Protein AF-A0A9E6VNV6-F1 (afdb_monomer_lite)

Foldseek 3Di:
DDLVVLLVLLVVLLVQLVVLVVVLVVLVVVPPDPPLVNLVSSLVSLVSSLVSLVSSLVSVCVSPVDDDVVNVVSVVSNVVSVVVNVVSVVVSVVVVVVVVVVD

Radius of gyration: 16.61 Å; chains: 1; bounding box: 41×23×49 Å

Sequence (103 aa):
MGKGQLRQYSILFLVLSACLQVFNRLLLSLHLFGTGQRAWLALLLVLASLVMGWLALQTYRKASPTGSNLGCIYLAVLVLNIVAGVIFLFVTLAYFFNYITSS

Secondary structure (DSSP, 8-state):
--HHHHHHHHHHHHHHHHHHHHHHHHHHHT--S-HHHHHHHHHHHHHHHHHHHHHHHHHHHHH--S--HHHHHHHHHHHHHHHHHHHHHHHHHHHHHHHHHH-

pLDDT: mean 77.99, std 8.11, range [50.91, 88.44]

Structure (mmCIF, N/CA/C/O backbone):
data_AF-A0A9E6VNV6-F1
#
_entry.id   AF-A0A9E6VNV6-F1
#
loop_
_atom_site.group_PDB
_atom_site.id
_atom_site.type_symbol
_atom_site.label_atom_id
_atom_site.label_alt_id
_atom_site.label_comp_id
_atom_site.label_asym_id
_atom_site.label_entity_id
_atom_site.label_seq_id
_atom_s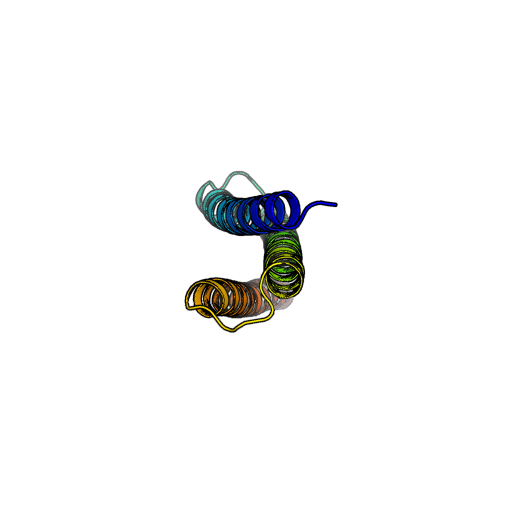ite.pdbx_PDB_ins_code
_atom_site.Cartn_x
_atom_site.Cartn_y
_atom_site.Cartn_z
_atom_site.occupancy
_atom_site.B_iso_or_equiv
_atom_site.auth_seq_id
_atom_site.auth_comp_id
_atom_site.auth_asym_id
_atom_site.auth_atom_id
_atom_site.pdbx_PDB_model_num
ATOM 1 N N . MET A 1 1 ? -5.400 3.985 26.454 1.00 54.66 1 MET A N 1
ATOM 2 C CA . MET A 1 1 ? -5.963 4.276 25.113 1.00 54.66 1 MET A CA 1
ATOM 3 C C . MET A 1 1 ? -7.417 3.836 25.088 1.00 54.66 1 MET A C 1
ATOM 5 O O . MET A 1 1 ? -7.686 2.670 25.352 1.00 54.66 1 MET A O 1
ATOM 9 N N . GLY A 1 2 ? -8.356 4.753 24.844 1.00 70.75 2 GLY A N 1
ATOM 10 C CA . GLY A 1 2 ? -9.783 4.412 24.792 1.00 70.75 2 GLY A CA 1
ATOM 11 C C . GLY A 1 2 ? -10.135 3.621 23.526 1.00 70.75 2 GLY A C 1
ATOM 12 O O . GLY A 1 2 ? -9.568 3.877 22.464 1.00 70.75 2 GLY A O 1
ATOM 13 N N . LYS A 1 3 ? -11.095 2.686 23.602 1.00 65.69 3 LYS A N 1
ATOM 14 C CA . LYS A 1 3 ? -11.554 1.876 22.448 1.00 65.69 3 LYS A CA 1
ATOM 15 C C . LYS A 1 3 ? -11.987 2.735 21.243 1.00 65.69 3 LYS A C 1
ATOM 17 O O . LYS A 1 3 ? -11.769 2.342 20.102 1.00 65.69 3 LYS A O 1
ATOM 22 N N . GLY A 1 4 ? -12.533 3.931 21.492 1.00 69.75 4 GLY A N 1
ATOM 23 C CA . GLY A 1 4 ? -12.886 4.902 20.447 1.00 69.75 4 GLY A CA 1
ATOM 24 C C . GLY A 1 4 ? -11.679 5.483 19.696 1.00 69.75 4 GLY A C 1
ATOM 25 O O . GLY A 1 4 ? -11.726 5.603 18.476 1.00 69.75 4 GLY A O 1
ATOM 26 N N . GLN A 1 5 ? -10.570 5.752 20.394 1.00 75.94 5 GLN A N 1
ATOM 27 C CA . GLN A 1 5 ? -9.340 6.278 19.785 1.00 75.94 5 GLN A CA 1
ATOM 28 C C . GLN A 1 5 ? -8.692 5.239 18.863 1.00 75.94 5 GLN A C 1
ATOM 30 O O . GLN A 1 5 ? -8.319 5.554 17.739 1.00 75.94 5 GLN A O 1
ATOM 35 N N . LEU A 1 6 ? -8.624 3.974 19.296 1.00 76.25 6 LEU A N 1
ATOM 36 C CA . LEU A 1 6 ? -8.100 2.869 18.477 1.00 76.25 6 LEU A CA 1
ATOM 37 C C . LEU A 1 6 ? -8.859 2.712 17.151 1.00 76.25 6 LEU A C 1
ATOM 39 O O . LEU A 1 6 ? -8.250 2.438 16.119 1.00 76.25 6 LEU A O 1
ATOM 43 N N . ARG A 1 7 ? -10.177 2.936 17.172 1.00 74.00 7 ARG A N 1
ATOM 44 C CA . ARG A 1 7 ? -11.030 2.878 15.981 1.00 74.00 7 ARG A CA 1
ATOM 45 C C . ARG A 1 7 ? -10.795 4.059 15.030 1.00 74.00 7 ARG A C 1
ATOM 47 O O . ARG A 1 7 ? -10.861 3.880 13.820 1.00 74.00 7 ARG A O 1
ATOM 54 N N . GLN A 1 8 ? -10.484 5.248 15.546 1.00 80.31 8 GLN A N 1
ATOM 55 C CA . GLN A 1 8 ? -10.080 6.385 14.707 1.00 80.31 8 GLN A CA 1
ATOM 56 C C . GLN A 1 8 ? -8.710 6.150 14.063 1.00 80.31 8 GLN A C 1
ATOM 58 O O . GLN A 1 8 ? -8.556 6.397 12.869 1.00 80.31 8 GLN A O 1
ATOM 63 N N . TYR A 1 9 ? -7.743 5.605 14.809 1.00 81.88 9 TYR A N 1
ATOM 64 C CA . TYR A 1 9 ? -6.437 5.247 14.250 1.00 81.88 9 TYR A CA 1
ATOM 65 C C . TYR A 1 9 ? -6.549 4.194 13.145 1.00 81.88 9 TYR A C 1
ATOM 67 O O . TYR A 1 9 ? -5.903 4.347 12.112 1.00 81.88 9 TYR A O 1
ATOM 75 N N . SER A 1 10 ? -7.401 3.172 13.298 1.00 80.56 10 SER A N 1
ATOM 76 C CA . SER A 1 10 ? -7.576 2.173 12.235 1.00 80.56 10 SER A CA 1
ATOM 77 C C . SER A 1 10 ? -8.118 2.791 10.944 1.00 80.56 10 SER A C 1
ATOM 79 O O . SER A 1 10 ? -7.647 2.456 9.860 1.00 80.56 10 SER A O 1
ATOM 81 N N . ILE A 1 11 ? -9.070 3.726 11.052 1.00 84.25 11 ILE A N 1
ATOM 82 C CA . ILE A 1 11 ? -9.617 4.450 9.896 1.00 84.25 11 ILE A CA 1
ATOM 83 C C . ILE A 1 11 ? -8.539 5.335 9.261 1.00 84.25 11 ILE A C 1
ATOM 85 O O . ILE A 1 11 ? -8.376 5.307 8.044 1.00 84.25 11 ILE A O 1
ATOM 89 N N . LEU A 1 12 ? -7.768 6.074 10.064 1.00 86.88 12 LEU A N 1
ATOM 90 C CA . LEU A 1 12 ? -6.673 6.911 9.566 1.00 86.88 12 LEU A CA 1
ATOM 91 C C . LEU A 1 12 ? -5.637 6.090 8.792 1.00 86.88 12 LEU A C 1
ATOM 93 O O . LEU A 1 12 ? -5.255 6.479 7.692 1.00 86.88 12 LEU A O 1
ATOM 97 N N . PHE A 1 13 ? -5.221 4.937 9.321 1.00 85.56 13 PHE A N 1
ATOM 98 C CA . PHE A 1 13 ? -4.273 4.057 8.636 1.00 85.56 13 PHE A CA 1
ATOM 99 C C . PHE A 1 13 ? -4.835 3.485 7.328 1.00 85.56 13 PHE A C 1
ATOM 101 O O . PHE A 1 13 ? -4.103 3.384 6.344 1.00 85.56 13 PHE A O 1
ATOM 108 N N . LEU A 1 14 ? -6.133 3.164 7.284 1.00 83.75 14 LEU A N 1
ATOM 109 C CA . LEU A 1 14 ? -6.797 2.711 6.060 1.00 83.75 14 LEU A CA 1
ATOM 110 C C . LEU A 1 14 ? -6.828 3.813 4.993 1.00 83.75 14 LEU A C 1
ATOM 112 O O . LEU A 1 14 ? -6.475 3.566 3.841 1.00 83.75 14 LEU A O 1
ATOM 116 N N . VAL A 1 15 ? -7.211 5.033 5.380 1.00 86.81 15 VAL A N 1
ATOM 117 C CA . VAL A 1 15 ? -7.225 6.193 4.479 1.00 86.81 15 VAL A CA 1
ATOM 118 C C . VAL A 1 15 ? -5.816 6.489 3.975 1.00 86.81 15 VAL A C 1
ATOM 120 O O . VAL A 1 15 ? -5.631 6.703 2.781 1.00 86.81 15 VAL A O 1
ATOM 123 N N . LEU A 1 16 ? -4.803 6.428 4.845 1.00 88.00 16 LEU A N 1
ATOM 124 C CA . LEU A 1 16 ? -3.423 6.665 4.433 1.00 88.00 16 LEU A CA 1
ATOM 125 C C . LEU A 1 16 ? -2.917 5.590 3.462 1.00 88.00 16 LEU A C 1
ATOM 127 O O . LEU A 1 16 ? -2.266 5.922 2.474 1.00 88.00 16 LEU A O 1
ATOM 131 N N . SER A 1 17 ? -3.257 4.318 3.694 1.00 86.12 17 SER A N 1
ATOM 132 C CA . SER A 1 17 ? -2.963 3.218 2.766 1.00 86.12 17 SER A CA 1
ATOM 133 C C . SER A 1 17 ? -3.569 3.476 1.378 1.00 86.12 17 SER A C 1
ATOM 135 O O . SER A 1 17 ? -2.869 3.353 0.367 1.00 86.12 17 SER A O 1
ATOM 137 N N . ALA A 1 18 ? -4.831 3.916 1.321 1.00 83.50 18 ALA A N 1
ATOM 138 C CA . ALA A 1 18 ? -5.504 4.262 0.070 1.00 83.50 18 ALA A CA 1
ATOM 139 C C . ALA A 1 18 ? -4.864 5.479 -0.624 1.00 83.50 18 ALA A C 1
ATOM 141 O O . ALA A 1 18 ? -4.584 5.422 -1.821 1.00 83.50 18 ALA A O 1
ATOM 142 N N . CYS A 1 19 ? -4.558 6.548 0.119 1.00 88.44 19 CYS A N 1
ATOM 143 C CA . CYS A 1 19 ? -3.870 7.725 -0.417 1.00 88.44 19 CYS A CA 1
ATOM 144 C C . CYS A 1 19 ? -2.500 7.372 -1.006 1.00 88.44 19 CYS A C 1
ATOM 146 O O . CYS A 1 19 ? -2.173 7.836 -2.095 1.00 88.44 19 CYS A O 1
ATOM 148 N N . LEU A 1 20 ? -1.722 6.513 -0.338 1.00 86.62 20 LEU A N 1
ATOM 149 C CA . LEU A 1 20 ? -0.429 6.045 -0.847 1.00 86.62 20 LEU A CA 1
ATOM 150 C C . LEU A 1 20 ? -0.577 5.266 -2.158 1.00 86.62 20 LEU A C 1
ATOM 152 O O . LEU A 1 20 ? 0.224 5.459 -3.070 1.00 86.62 20 LEU A O 1
ATOM 156 N N . GLN A 1 21 ? -1.615 4.436 -2.297 1.00 83.00 21 GLN A N 1
ATOM 157 C CA . GLN A 1 21 ? -1.897 3.748 -3.560 1.00 83.00 21 GLN A CA 1
ATOM 158 C C . GLN A 1 21 ? -2.269 4.716 -4.689 1.00 83.00 21 GLN A C 1
ATOM 160 O O . GLN A 1 21 ? -1.783 4.565 -5.811 1.00 83.00 21 GLN A O 1
ATOM 165 N N . VAL A 1 22 ? -3.125 5.703 -4.410 1.00 84.44 22 VAL A N 1
ATOM 166 C CA . VAL A 1 22 ? -3.518 6.718 -5.399 1.00 84.44 22 VAL A CA 1
ATOM 167 C C . VAL A 1 22 ? -2.304 7.536 -5.822 1.00 84.44 22 VAL A C 1
ATOM 169 O O . VAL A 1 22 ? -2.069 7.710 -7.016 1.00 84.44 22 VAL A O 1
ATOM 172 N N . PHE A 1 23 ? -1.489 7.966 -4.858 1.00 85.38 23 PHE A N 1
ATOM 173 C CA . PHE A 1 23 ? -0.252 8.688 -5.124 1.00 85.38 23 PHE A CA 1
ATOM 174 C C . PHE A 1 23 ? 0.726 7.852 -5.953 1.00 85.38 23 PHE A C 1
ATOM 176 O O . PHE A 1 23 ? 1.306 8.362 -6.906 1.00 85.38 23 PHE A O 1
ATOM 183 N N . ASN A 1 24 ? 0.852 6.555 -5.663 1.00 83.31 24 ASN A N 1
ATOM 184 C CA . ASN A 1 24 ? 1.697 5.656 -6.441 1.00 83.31 24 ASN A CA 1
ATOM 185 C C . ASN A 1 24 ? 1.254 5.575 -7.914 1.00 83.31 24 ASN A C 1
ATOM 187 O O . ASN A 1 24 ? 2.065 5.754 -8.822 1.00 83.31 24 ASN A O 1
ATOM 191 N N . ARG A 1 25 ? -0.052 5.405 -8.169 1.00 80.94 25 ARG A N 1
ATOM 192 C CA . ARG A 1 25 ? -0.610 5.435 -9.536 1.00 80.94 25 ARG A CA 1
ATOM 193 C C . ARG A 1 25 ? -0.347 6.771 -10.230 1.00 80.94 25 ARG A C 1
ATOM 195 O O . ARG A 1 25 ? 0.009 6.789 -11.406 1.00 80.94 25 ARG A O 1
ATOM 202 N N . LEU A 1 26 ? -0.486 7.874 -9.496 1.00 84.12 26 LEU A N 1
ATOM 203 C CA . LEU A 1 26 ? -0.207 9.216 -10.003 1.00 84.12 26 LEU A CA 1
ATOM 204 C C . LEU A 1 26 ? 1.268 9.360 -10.412 1.00 84.12 26 LEU A C 1
ATOM 206 O O . LEU A 1 26 ? 1.563 9.867 -11.491 1.00 84.12 26 LEU A O 1
ATOM 210 N N . LEU A 1 27 ? 2.187 8.863 -9.581 1.00 80.00 27 LEU A N 1
ATOM 211 C CA . LEU A 1 27 ? 3.633 8.943 -9.794 1.00 80.00 27 LEU A CA 1
ATOM 212 C C . LEU A 1 27 ? 4.077 8.167 -11.041 1.00 80.00 27 LEU A C 1
ATOM 214 O O . LEU A 1 27 ? 4.951 8.622 -11.779 1.00 80.00 27 LEU A O 1
ATOM 218 N N . LEU A 1 28 ? 3.431 7.037 -11.325 1.00 73.88 28 LEU A N 1
ATOM 219 C CA . LEU A 1 28 ? 3.647 6.292 -12.568 1.00 73.88 28 LEU A CA 1
ATOM 220 C C . LEU A 1 28 ? 3.078 7.010 -13.787 1.00 73.88 28 LEU A C 1
ATOM 222 O O . LEU A 1 28 ? 3.714 7.014 -14.840 1.00 73.88 28 LEU A O 1
ATOM 226 N N . SER A 1 29 ? 1.908 7.634 -13.642 1.00 77.62 29 SER A N 1
ATOM 227 C CA . SER A 1 29 ? 1.242 8.344 -14.734 1.00 77.62 29 SER A CA 1
ATOM 228 C C . SER A 1 29 ? 1.986 9.614 -15.149 1.00 77.62 29 SER A C 1
ATOM 230 O O . SER A 1 29 ? 2.075 9.908 -16.339 1.00 77.62 29 SER A O 1
ATOM 232 N N . LEU A 1 30 ? 2.527 10.368 -14.188 1.00 77.06 30 LEU A N 1
ATOM 233 C CA . LEU A 1 30 ? 3.019 11.732 -14.411 1.00 77.06 30 LEU A CA 1
ATOM 234 C C . LEU A 1 30 ? 4.319 11.834 -15.214 1.00 77.06 30 LEU A C 1
ATOM 236 O O . LEU A 1 30 ? 4.741 12.925 -15.564 1.00 77.06 30 LEU A O 1
ATOM 240 N N . HIS A 1 31 ? 4.971 10.723 -15.524 1.00 68.69 31 HIS A N 1
ATOM 241 C CA . HIS A 1 31 ? 6.213 10.697 -16.287 1.00 68.69 31 HIS A CA 1
ATOM 242 C C . HIS A 1 31 ? 7.374 11.604 -15.792 1.00 68.69 31 HIS A C 1
ATOM 244 O O . HIS A 1 31 ? 8.339 11.829 -16.519 1.00 68.69 31 HIS A O 1
ATOM 250 N N . LEU A 1 32 ? 7.341 12.054 -14.533 1.00 68.44 32 LEU A N 1
ATOM 251 C CA . LEU A 1 32 ? 8.265 13.070 -14.000 1.00 68.44 32 LEU A CA 1
ATOM 252 C C . LEU A 1 32 ? 9.681 12.556 -13.668 1.00 68.44 32 LEU A C 1
ATOM 254 O O . LEU A 1 32 ? 10.616 13.346 -13.632 1.00 68.44 32 LEU A O 1
ATOM 258 N N . PHE A 1 33 ? 9.857 11.254 -13.418 1.00 71.38 33 PHE A N 1
ATOM 259 C CA . PHE A 1 33 ? 11.141 10.666 -12.981 1.00 71.38 33 PHE A CA 1
ATOM 260 C C . PHE A 1 33 ? 11.730 9.692 -14.011 1.00 71.38 33 PHE A C 1
ATOM 262 O O . PHE A 1 33 ? 11.014 9.236 -14.898 1.00 71.38 33 PHE A O 1
ATOM 269 N N . GLY A 1 34 ? 13.002 9.303 -13.891 1.00 73.88 34 GLY A N 1
ATOM 270 C CA . GLY A 1 34 ? 13.567 8.217 -14.707 1.00 73.88 34 GLY A CA 1
ATOM 271 C C . GLY A 1 34 ? 12.870 6.874 -14.436 1.00 73.88 34 GLY A C 1
ATOM 272 O O . GLY A 1 34 ? 12.445 6.614 -13.310 1.00 73.88 34 GLY A O 1
ATOM 273 N N . THR A 1 35 ? 12.748 6.005 -15.443 1.00 71.56 35 THR A N 1
ATOM 274 C CA . THR A 1 35 ? 12.037 4.707 -15.361 1.00 71.56 35 THR A CA 1
ATOM 275 C C . THR A 1 35 ? 12.502 3.831 -14.194 1.00 71.56 35 THR A C 1
ATOM 277 O O . THR A 1 35 ? 11.666 3.304 -13.463 1.00 71.56 35 THR A O 1
ATOM 280 N N . GLY A 1 36 ? 13.814 3.745 -13.945 1.00 68.62 36 GLY A N 1
ATOM 281 C CA . GLY A 1 36 ? 14.359 3.009 -12.798 1.00 68.62 36 GLY A CA 1
ATOM 282 C C . GLY A 1 36 ? 13.989 3.627 -11.444 1.00 68.62 36 GLY A C 1
ATOM 283 O O . GLY A 1 36 ? 13.546 2.924 -10.539 1.00 68.62 36 GLY A O 1
ATOM 284 N N . GLN A 1 37 ? 14.093 4.953 -11.308 1.00 76.00 37 GLN A N 1
ATOM 285 C CA . GLN A 1 37 ? 13.734 5.6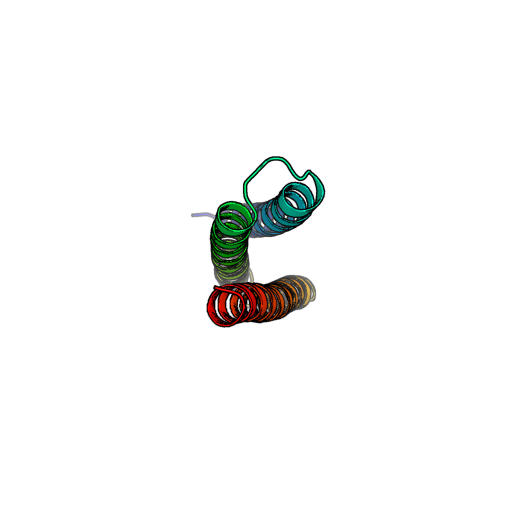59 -10.071 1.00 76.00 37 GLN A CA 1
ATOM 286 C C . GLN A 1 37 ? 12.240 5.526 -9.754 1.00 76.00 37 GLN A C 1
ATOM 288 O O . GLN A 1 37 ? 11.879 5.328 -8.596 1.00 76.00 37 GLN A O 1
ATOM 293 N N . ARG A 1 38 ? 11.372 5.566 -10.777 1.00 75.75 38 ARG A N 1
ATOM 294 C CA . ARG A 1 38 ? 9.927 5.347 -10.608 1.00 75.75 38 ARG A CA 1
ATOM 295 C C . ARG A 1 38 ? 9.616 3.974 -10.050 1.00 75.75 38 ARG A C 1
ATOM 297 O O . ARG A 1 38 ? 8.774 3.878 -9.167 1.00 75.75 38 ARG A O 1
ATOM 304 N N . ALA A 1 39 ? 10.274 2.935 -10.555 1.00 73.81 39 ALA A N 1
ATOM 305 C CA . ALA A 1 39 ? 10.023 1.577 -10.098 1.00 73.81 39 ALA A CA 1
ATOM 306 C C . ALA A 1 39 ? 10.395 1.405 -8.615 1.00 73.81 39 ALA A C 1
ATOM 308 O O . ALA A 1 39 ? 9.606 0.870 -7.840 1.00 73.81 39 ALA A O 1
ATOM 309 N N . TRP A 1 40 ? 11.538 1.955 -8.193 1.00 77.81 40 TRP A N 1
ATOM 310 C CA . TRP A 1 40 ? 11.955 1.957 -6.786 1.00 77.81 40 TRP A CA 1
ATOM 311 C C . TRP A 1 40 ? 11.016 2.762 -5.878 1.00 77.81 40 TRP A C 1
ATOM 313 O O . TRP A 1 40 ? 10.608 2.272 -4.824 1.00 77.81 40 TRP A O 1
ATOM 323 N N . LEU A 1 41 ? 10.631 3.975 -6.291 1.00 83.25 41 LEU A N 1
ATOM 324 C CA . LEU A 1 41 ? 9.659 4.803 -5.565 1.00 83.25 41 LEU A CA 1
ATOM 325 C C . LEU A 1 41 ? 8.298 4.111 -5.452 1.00 83.25 41 LEU A C 1
ATOM 327 O O . LEU A 1 41 ? 7.697 4.106 -4.378 1.00 83.25 41 LEU A O 1
ATOM 331 N N . ALA A 1 42 ? 7.836 3.485 -6.534 1.00 80.81 42 ALA A N 1
ATOM 332 C CA . ALA A 1 42 ? 6.585 2.747 -6.548 1.00 80.81 42 ALA A CA 1
ATOM 333 C C . ALA A 1 42 ? 6.628 1.540 -5.607 1.00 80.81 42 ALA A C 1
ATOM 335 O O . ALA A 1 42 ? 5.678 1.318 -4.857 1.00 80.81 42 ALA A O 1
ATOM 336 N N . LEU A 1 43 ? 7.741 0.802 -5.584 1.00 82.06 43 LEU A N 1
ATOM 337 C CA . LEU A 1 43 ? 7.945 -0.323 -4.673 1.00 82.06 43 LEU A CA 1
ATOM 338 C C . LEU A 1 43 ? 7.901 0.123 -3.202 1.00 82.06 43 LEU A C 1
ATOM 340 O O . LEU A 1 43 ? 7.211 -0.493 -2.389 1.00 82.06 43 LEU A O 1
ATOM 344 N N . LEU A 1 44 ? 8.584 1.222 -2.863 1.00 86.06 44 LEU A N 1
ATOM 345 C CA . LEU A 1 44 ? 8.565 1.797 -1.513 1.00 86.06 44 LEU A CA 1
ATOM 346 C C . LEU A 1 44 ? 7.157 2.239 -1.096 1.00 86.06 44 LEU A C 1
ATOM 348 O O . LEU A 1 44 ? 6.734 1.965 0.027 1.00 86.06 44 LEU A O 1
ATOM 352 N N . LEU A 1 45 ? 6.411 2.881 -1.998 1.00 86.19 45 LEU A N 1
ATOM 353 C CA . LEU A 1 45 ? 5.038 3.323 -1.743 1.00 86.19 45 LEU A CA 1
ATOM 354 C C . LEU A 1 45 ? 4.071 2.149 -1.555 1.00 86.19 45 LEU A C 1
ATOM 356 O O . LEU A 1 45 ? 3.215 2.203 -0.670 1.00 86.19 45 LEU A O 1
ATOM 360 N N . VAL A 1 46 ? 4.220 1.077 -2.341 1.00 85.00 46 VAL A N 1
ATOM 361 C CA . VAL A 1 46 ? 3.472 -0.176 -2.148 1.00 85.00 46 VAL A CA 1
ATOM 362 C C . VAL A 1 46 ? 3.759 -0.751 -0.766 1.00 85.00 46 VAL A C 1
ATOM 364 O O . VAL A 1 46 ? 2.820 -1.035 -0.026 1.00 85.00 46 VAL A O 1
ATOM 367 N N . LEU A 1 47 ? 5.035 -0.896 -0.395 1.00 86.69 47 LEU A N 1
ATOM 368 C CA . LEU A 1 47 ? 5.428 -1.443 0.906 1.00 86.69 47 LEU A CA 1
ATOM 369 C C . LEU A 1 47 ? 4.869 -0.602 2.058 1.00 86.69 47 LEU A C 1
ATOM 371 O O . LEU A 1 47 ? 4.259 -1.149 2.976 1.00 86.69 47 LEU A O 1
ATOM 375 N N . ALA A 1 48 ? 5.001 0.725 1.981 1.00 87.62 48 ALA A N 1
ATOM 376 C CA . ALA A 1 48 ? 4.440 1.641 2.969 1.00 87.62 48 ALA A CA 1
ATOM 377 C C . ALA A 1 48 ? 2.912 1.500 3.075 1.00 87.62 48 ALA A C 1
ATOM 379 O O . ALA A 1 48 ? 2.371 1.416 4.178 1.00 87.62 48 ALA A O 1
ATOM 380 N N . SER A 1 49 ? 2.208 1.408 1.942 1.00 87.19 49 SER A N 1
ATOM 381 C CA . SER A 1 49 ? 0.755 1.210 1.922 1.00 87.19 49 SER A CA 1
ATOM 382 C C . SER A 1 49 ? 0.338 -0.120 2.560 1.00 87.19 49 SER A C 1
ATOM 384 O O . SER A 1 49 ? -0.657 -0.167 3.289 1.00 87.19 49 SER A O 1
ATOM 386 N N . LEU A 1 50 ? 1.121 -1.180 2.350 1.00 86.94 50 LEU A N 1
ATOM 387 C CA . LEU A 1 50 ? 0.880 -2.517 2.891 1.00 86.94 50 LEU A CA 1
ATOM 388 C C . LEU A 1 50 ? 1.077 -2.554 4.411 1.00 86.94 50 LEU A C 1
ATOM 390 O O . LEU A 1 50 ? 0.232 -3.088 5.131 1.00 86.94 50 LEU A O 1
ATOM 394 N N . VAL A 1 51 ? 2.142 -1.912 4.907 1.00 88.38 51 VAL A N 1
ATOM 395 C CA . VAL A 1 51 ? 2.391 -1.733 6.346 1.00 88.38 51 VAL A CA 1
ATOM 396 C C . VAL A 1 51 ? 1.249 -0.951 6.995 1.00 88.38 51 VAL A C 1
ATOM 398 O O . VAL A 1 51 ? 0.740 -1.366 8.038 1.00 88.38 51 VAL A O 1
ATOM 401 N N . MET A 1 52 ? 0.781 0.131 6.367 1.00 86.88 52 MET A N 1
ATOM 402 C CA . MET A 1 52 ? -0.345 0.910 6.892 1.00 86.88 52 MET A CA 1
ATOM 403 C C . MET A 1 52 ? -1.659 0.124 6.881 1.00 86.88 52 MET A C 1
ATOM 405 O O . MET A 1 52 ? -2.374 0.127 7.882 1.00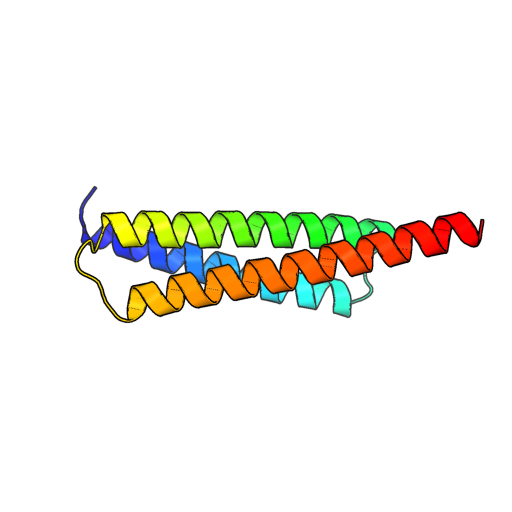 86.88 52 MET A O 1
ATOM 409 N N . GLY A 1 53 ? -1.959 -0.615 5.809 1.00 84.31 53 GLY A N 1
ATOM 410 C CA . GLY A 1 53 ? -3.129 -1.497 5.754 1.00 84.31 53 GLY A CA 1
ATOM 411 C C . GLY A 1 53 ? -3.089 -2.590 6.829 1.00 84.31 53 GLY A C 1
ATOM 412 O O . GLY A 1 53 ? -4.101 -2.888 7.466 1.00 84.31 53 GLY A O 1
ATOM 413 N N . TRP A 1 54 ? -1.906 -3.145 7.096 1.00 86.25 54 TRP A N 1
ATOM 414 C CA . TRP A 1 54 ? -1.704 -4.129 8.156 1.00 86.25 54 TRP A CA 1
ATOM 415 C C . TRP A 1 54 ? -1.919 -3.534 9.553 1.00 86.25 54 TRP A C 1
ATOM 417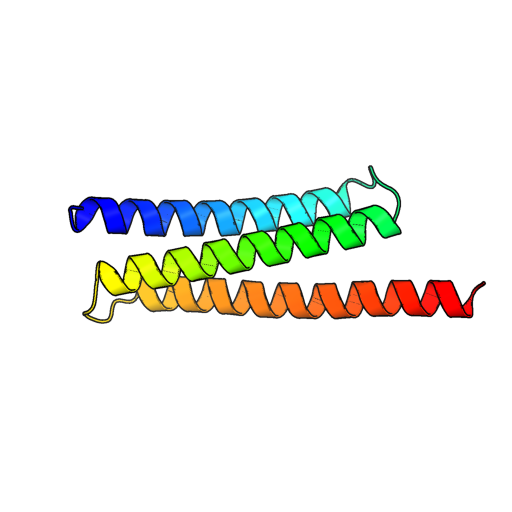 O O . TRP A 1 54 ? -2.637 -4.111 10.374 1.00 86.25 54 TRP A O 1
ATOM 427 N N . LEU A 1 55 ? -1.350 -2.354 9.821 1.00 85.75 55 LEU A N 1
ATOM 428 C CA . LEU A 1 55 ? -1.547 -1.632 11.081 1.00 85.75 55 LEU A CA 1
ATOM 429 C C . LEU A 1 55 ? -3.018 -1.256 11.295 1.00 85.75 55 LEU A C 1
ATOM 431 O O . LEU A 1 55 ? -3.522 -1.388 12.416 1.00 85.75 55 LEU A O 1
ATOM 435 N N . ALA A 1 56 ? -3.726 -0.862 10.232 1.00 83.88 56 ALA A N 1
ATOM 436 C CA . ALA A 1 56 ? -5.164 -0.607 10.254 1.00 83.88 56 ALA A CA 1
ATOM 437 C C . ALA A 1 56 ? -5.947 -1.853 10.697 1.00 83.88 56 ALA A C 1
ATOM 439 O O . ALA A 1 56 ? -6.789 -1.783 11.594 1.00 83.88 56 ALA A O 1
ATOM 440 N N . LEU A 1 57 ? -5.621 -3.020 10.132 1.00 84.44 57 LEU A N 1
ATOM 441 C CA . LEU A 1 57 ? -6.262 -4.282 10.495 1.00 84.44 57 LEU A CA 1
ATOM 442 C C . LEU A 1 57 ? -5.964 -4.675 11.950 1.00 84.44 57 LEU A C 1
ATOM 444 O O . LEU A 1 57 ? -6.872 -5.069 12.682 1.00 84.44 57 LEU A O 1
ATOM 448 N N . GLN A 1 58 ? -4.713 -4.548 12.402 1.00 85.25 58 GLN A N 1
ATOM 449 C CA . GLN A 1 58 ? -4.342 -4.877 13.781 1.00 85.25 58 GLN A CA 1
ATOM 450 C C . GLN A 1 58 ? -5.031 -3.975 14.810 1.00 85.25 58 GLN A C 1
ATOM 452 O O . GLN A 1 58 ? -5.545 -4.463 15.820 1.00 85.25 58 GLN A O 1
ATOM 457 N N . THR A 1 59 ? -5.058 -2.665 14.563 1.00 84.44 59 THR A N 1
ATOM 458 C CA . THR A 1 59 ? -5.736 -1.701 15.444 1.00 84.44 59 THR A CA 1
ATOM 459 C C . THR A 1 59 ? -7.245 -1.929 15.466 1.00 84.44 59 THR A C 1
ATOM 461 O O . THR A 1 59 ? -7.837 -1.920 16.547 1.00 84.44 59 THR A O 1
ATOM 464 N N . TYR A 1 60 ? -7.853 -2.251 14.320 1.00 82.62 60 TYR A N 1
ATOM 465 C CA . TYR A 1 60 ? -9.264 -2.626 14.240 1.00 82.62 60 TYR A CA 1
ATOM 466 C C . TYR A 1 60 ? -9.576 -3.903 15.037 1.00 82.62 60 TYR A C 1
ATOM 468 O O . TYR A 1 60 ? -10.505 -3.899 15.844 1.00 82.62 60 TYR A O 1
ATOM 476 N N . ARG A 1 61 ? -8.773 -4.971 14.895 1.00 80.38 61 ARG A N 1
ATOM 477 C CA . ARG A 1 61 ? -8.962 -6.226 15.655 1.00 80.38 61 ARG A CA 1
ATOM 478 C C . ARG A 1 61 ? -8.869 -6.011 17.166 1.00 80.38 61 ARG A C 1
ATOM 480 O O . ARG A 1 61 ? -9.634 -6.611 17.914 1.00 80.38 61 ARG A O 1
ATOM 487 N N . LYS A 1 62 ? -7.966 -5.133 17.619 1.00 80.31 62 LYS A N 1
ATOM 488 C CA . LYS A 1 62 ? -7.856 -4.752 19.039 1.00 80.31 62 LYS A CA 1
ATOM 489 C C . LYS A 1 62 ? -9.054 -3.924 19.522 1.00 80.31 62 LYS A C 1
ATOM 491 O O . LYS A 1 62 ? -9.411 -4.008 20.693 1.00 80.31 62 LYS A O 1
ATOM 496 N N . ALA A 1 63 ? -9.666 -3.125 18.646 1.00 77.19 63 ALA A N 1
ATOM 497 C CA . ALA A 1 63 ? -10.823 -2.291 18.977 1.00 77.19 63 ALA A CA 1
ATOM 498 C C . ALA A 1 63 ? -12.164 -3.051 18.941 1.00 77.19 63 ALA A C 1
ATOM 500 O O . ALA A 1 63 ? -13.055 -2.734 19.728 1.00 77.19 63 ALA A O 1
ATOM 501 N N . SER A 1 64 ? -12.312 -4.036 18.046 1.00 69.69 64 SER A N 1
ATOM 502 C CA . SER A 1 64 ? -13.542 -4.810 17.825 1.00 69.69 64 SER A CA 1
ATOM 503 C C . SER A 1 64 ? -13.222 -6.304 17.656 1.00 69.69 64 SER A C 1
ATOM 505 O O . SER A 1 64 ? -13.0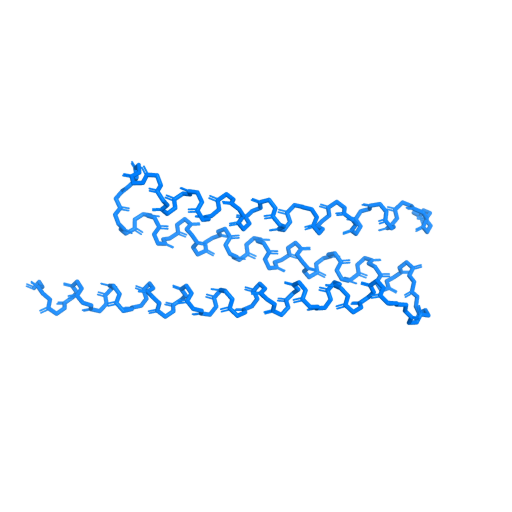32 -6.766 16.529 1.00 69.69 64 SER A O 1
ATOM 507 N N . PRO A 1 65 ? -13.153 -7.076 18.757 1.00 64.25 65 PRO A N 1
ATOM 508 C CA . PRO A 1 65 ? -12.889 -8.516 18.705 1.00 64.25 65 PRO A CA 1
ATOM 509 C C . PRO A 1 65 ? -14.083 -9.320 18.165 1.00 64.25 65 PRO A C 1
ATOM 511 O O . PRO A 1 65 ? -13.899 -10.404 17.618 1.00 64.25 65 PRO A O 1
ATOM 514 N N . THR A 1 66 ? -15.303 -8.789 18.280 1.00 62.16 66 THR A N 1
ATOM 515 C CA . THR A 1 66 ? -16.513 -9.354 17.678 1.00 62.16 66 THR A CA 1
ATOM 516 C C . THR A 1 66 ? -16.530 -9.032 16.186 1.00 62.16 66 THR A C 1
ATOM 518 O O . THR A 1 66 ? -16.488 -7.863 15.791 1.00 62.16 66 THR A O 1
ATOM 521 N N . GLY A 1 67 ? -16.540 -10.080 15.357 1.00 57.84 67 GLY A N 1
ATOM 522 C CA . GLY A 1 67 ? -16.527 -9.977 13.900 1.00 57.84 67 GLY A CA 1
ATOM 523 C C . GLY A 1 67 ? -17.621 -9.041 13.389 1.00 57.84 67 GLY A C 1
ATOM 524 O O . GLY A 1 67 ? -18.784 -9.149 13.766 1.00 57.84 67 GLY A O 1
ATOM 525 N N . SER A 1 68 ? -17.226 -8.092 12.549 1.00 65.44 68 SER A N 1
ATOM 526 C CA . SER A 1 68 ? -18.107 -7.092 11.954 1.00 65.44 68 SER A CA 1
ATOM 527 C C . SER A 1 68 ? -17.713 -6.911 10.493 1.00 65.44 68 SER A C 1
ATOM 529 O O . SER A 1 68 ? -16.536 -7.037 10.148 1.00 65.44 68 SER A O 1
ATOM 531 N N . ASN A 1 69 ? -18.691 -6.598 9.637 1.00 74.94 69 ASN A N 1
ATOM 532 C CA . ASN A 1 69 ? -18.515 -6.405 8.191 1.00 74.94 69 ASN A CA 1
ATOM 533 C C . ASN A 1 69 ? -17.379 -5.427 7.847 1.00 74.94 69 ASN A C 1
ATOM 535 O O . ASN A 1 69 ? -16.741 -5.552 6.805 1.00 74.94 69 ASN A O 1
ATOM 539 N N . LEU A 1 70 ? -17.075 -4.489 8.749 1.00 70.69 70 LEU A N 1
ATOM 540 C CA . LEU A 1 70 ? -15.941 -3.581 8.609 1.00 70.69 70 LEU A CA 1
ATOM 541 C C . LEU A 1 70 ? -14.606 -4.339 8.543 1.00 70.69 70 LEU A C 1
ATOM 543 O O . LEU A 1 70 ? -13.781 -4.011 7.701 1.00 70.69 70 LEU A O 1
ATOM 547 N N . GLY A 1 71 ? -14.406 -5.387 9.349 1.00 76.00 71 GLY A N 1
ATOM 548 C CA . GLY A 1 71 ? -13.198 -6.220 9.324 1.00 76.00 71 GLY A CA 1
ATOM 549 C C . GLY A 1 71 ? -12.953 -6.899 7.975 1.00 76.00 71 GLY A C 1
ATOM 550 O O . GLY A 1 71 ? -11.809 -6.965 7.528 1.00 76.00 71 GLY A O 1
ATOM 551 N N . CYS A 1 72 ? -14.019 -7.327 7.290 1.00 79.75 72 CYS A N 1
ATOM 552 C CA . CYS A 1 72 ? -13.932 -7.855 5.927 1.00 79.75 72 CYS A CA 1
ATOM 553 C C . CYS A 1 72 ? -13.454 -6.790 4.932 1.00 79.75 72 CYS A C 1
ATOM 555 O O . CYS A 1 72 ? -12.661 -7.110 4.054 1.00 79.75 72 CYS A O 1
ATOM 557 N N . ILE A 1 73 ? -13.865 -5.526 5.094 1.00 80.62 73 ILE A N 1
ATOM 558 C CA . ILE A 1 73 ? -13.391 -4.413 4.254 1.00 80.62 73 ILE A CA 1
ATOM 559 C C . ILE A 1 73 ? -11.889 -4.184 4.467 1.00 80.62 73 ILE A C 1
ATOM 561 O O . ILE A 1 73 ? -11.149 -4.096 3.490 1.00 80.62 73 ILE A O 1
ATOM 565 N N . TYR A 1 74 ? -11.413 -4.154 5.719 1.00 80.69 74 TYR A N 1
ATOM 566 C CA . TYR A 1 74 ? -9.973 -4.031 6.006 1.00 80.69 74 TYR A CA 1
ATOM 567 C C . TYR A 1 74 ? -9.174 -5.184 5.385 1.00 80.69 74 TYR A C 1
ATOM 569 O O . TYR A 1 74 ? -8.122 -4.955 4.791 1.00 80.69 74 TYR A O 1
ATOM 577 N N . LEU A 1 75 ? -9.683 -6.416 5.488 1.00 82.19 75 LEU A N 1
ATOM 578 C CA . LEU A 1 75 ? -9.044 -7.588 4.892 1.00 82.19 75 LEU A CA 1
ATOM 579 C C . LEU A 1 75 ? -9.025 -7.505 3.358 1.00 82.19 75 LEU A C 1
ATOM 581 O O . LEU A 1 75 ? -7.985 -7.740 2.753 1.00 82.19 75 LEU A O 1
ATOM 585 N N . ALA A 1 76 ? -10.140 -7.125 2.730 1.00 82.25 76 ALA A N 1
ATOM 586 C CA . ALA A 1 76 ? -10.233 -6.978 1.279 1.00 82.25 76 ALA A CA 1
ATOM 587 C C . ALA A 1 76 ? -9.266 -5.907 0.753 1.00 82.25 76 ALA A C 1
ATOM 589 O O . ALA A 1 76 ? -8.559 -6.144 -0.224 1.00 82.25 76 ALA A O 1
ATOM 590 N N . VAL A 1 77 ? -9.168 -4.759 1.432 1.00 80.31 77 VAL A N 1
ATOM 591 C CA . VAL A 1 77 ? -8.209 -3.696 1.087 1.00 80.31 77 VAL A CA 1
ATOM 592 C C . VAL A 1 77 ? -6.766 -4.174 1.251 1.00 80.31 77 VAL A C 1
ATOM 594 O O . VAL A 1 77 ? -5.918 -3.854 0.418 1.00 80.31 77 VAL A O 1
ATOM 597 N N . LEU A 1 78 ? -6.473 -4.962 2.289 1.00 82.25 78 LEU A N 1
ATOM 598 C CA . LEU A 1 78 ? -5.147 -5.546 2.485 1.00 82.25 78 LEU A CA 1
ATOM 599 C C . LEU A 1 78 ? -4.795 -6.534 1.363 1.00 82.25 78 LEU A C 1
ATOM 601 O O . LEU A 1 78 ? -3.704 -6.461 0.807 1.00 82.25 78 LEU A O 1
ATOM 605 N N . VAL A 1 79 ? -5.723 -7.421 0.993 1.00 86.00 79 VAL A N 1
ATOM 606 C CA . VAL A 1 79 ? -5.527 -8.384 -0.101 1.00 86.00 79 VAL A CA 1
ATOM 607 C C . VAL A 1 79 ? -5.334 -7.660 -1.432 1.00 86.00 79 VAL A C 1
ATOM 609 O O . VAL A 1 79 ? -4.396 -7.973 -2.158 1.00 86.00 79 VAL A O 1
ATOM 612 N N . LEU A 1 80 ? -6.148 -6.643 -1.732 1.00 82.00 80 LEU A N 1
ATOM 613 C CA . LEU A 1 80 ? -5.980 -5.818 -2.932 1.00 82.00 80 LEU A CA 1
ATOM 614 C C . LEU A 1 80 ? -4.619 -5.109 -2.958 1.00 82.00 80 LEU A C 1
ATOM 616 O O . LEU A 1 80 ? -3.987 -5.051 -4.010 1.00 82.00 80 LEU A O 1
ATOM 620 N N . ASN A 1 81 ? -4.145 -4.615 -1.810 1.00 81.38 81 ASN A N 1
ATOM 621 C CA . ASN A 1 81 ? -2.799 -4.052 -1.670 1.00 81.38 81 ASN A CA 1
ATOM 622 C C . ASN A 1 81 ? -1.707 -5.079 -1.984 1.00 81.38 81 ASN A C 1
ATOM 624 O O . ASN A 1 81 ? -0.767 -4.765 -2.710 1.00 81.38 81 ASN A O 1
ATOM 628 N N . ILE A 1 82 ? -1.835 -6.304 -1.466 1.00 81.25 82 ILE A N 1
ATOM 629 C CA . ILE A 1 82 ? -0.881 -7.389 -1.723 1.00 81.25 82 ILE A CA 1
ATOM 630 C C . ILE A 1 82 ? -0.866 -7.742 -3.209 1.00 81.25 82 ILE A C 1
ATOM 632 O O . ILE A 1 82 ? 0.204 -7.783 -3.808 1.00 81.25 82 ILE A O 1
ATOM 636 N N . VAL A 1 83 ? -2.035 -7.943 -3.823 1.00 85.25 83 VAL A N 1
ATOM 637 C CA . VAL A 1 83 ? -2.141 -8.272 -5.253 1.00 85.25 83 VAL A CA 1
ATOM 638 C C . VAL A 1 83 ? -1.522 -7.168 -6.110 1.00 85.25 83 VAL A C 1
ATOM 640 O O . VAL A 1 83 ? -0.697 -7.455 -6.975 1.00 85.25 83 VAL A O 1
ATOM 643 N N . ALA A 1 84 ? -1.855 -5.903 -5.835 1.00 76.50 84 ALA A N 1
ATOM 644 C CA . ALA A 1 84 ? -1.254 -4.768 -6.528 1.00 76.50 84 ALA A CA 1
ATOM 645 C C . ALA A 1 84 ? 0.271 -4.747 -6.351 1.00 76.50 84 ALA A C 1
ATOM 647 O O . ALA A 1 84 ? 1.000 -4.556 -7.322 1.00 76.50 84 ALA A O 1
ATOM 648 N N . GLY A 1 85 ? 0.760 -4.992 -5.134 1.00 75.62 85 GLY A N 1
ATOM 649 C CA . GLY A 1 85 ? 2.187 -5.019 -4.848 1.00 75.62 85 GLY A CA 1
ATOM 650 C C . GLY A 1 85 ? 2.941 -6.130 -5.569 1.00 75.62 85 GLY A C 1
ATOM 651 O O . GLY A 1 85 ? 4.005 -5.873 -6.125 1.00 75.62 85 GLY A O 1
ATOM 652 N N . VAL A 1 86 ? 2.372 -7.336 -5.631 1.00 82.31 86 VAL A N 1
ATOM 653 C CA . VAL A 1 86 ? 2.947 -8.467 -6.373 1.00 82.31 86 VAL A CA 1
ATOM 654 C C . VAL A 1 86 ? 3.037 -8.142 -7.863 1.00 82.31 86 VAL A C 1
ATOM 656 O O . VAL A 1 86 ? 4.098 -8.321 -8.456 1.00 82.31 86 VAL A O 1
ATOM 659 N N . ILE A 1 87 ? 1.970 -7.596 -8.458 1.00 81.31 87 ILE A N 1
ATOM 660 C CA . ILE A 1 87 ? 1.977 -7.173 -9.868 1.00 81.31 87 ILE A CA 1
ATOM 661 C C . ILE A 1 87 ? 3.083 -6.137 -10.110 1.00 81.31 87 ILE A C 1
ATOM 663 O O . ILE A 1 87 ? 3.845 -6.270 -11.066 1.00 81.31 87 ILE A O 1
ATOM 667 N N . PHE A 1 88 ? 3.227 -5.146 -9.224 1.00 74.00 88 PHE A N 1
ATOM 668 C CA . PHE A 1 88 ? 4.302 -4.153 -9.318 1.00 74.00 88 PHE A CA 1
ATOM 669 C C . PHE A 1 88 ? 5.692 -4.766 -9.277 1.00 74.00 88 PHE A C 1
ATOM 671 O O . PHE A 1 88 ? 6.575 -4.346 -10.026 1.00 74.00 88 PHE A O 1
ATOM 678 N N . LEU A 1 89 ? 5.886 -5.754 -8.411 1.00 79.69 89 LEU A N 1
ATOM 679 C CA . LEU A 1 89 ? 7.151 -6.455 -8.267 1.00 79.69 89 LEU A CA 1
ATOM 680 C C . LEU A 1 89 ? 7.508 -7.182 -9.568 1.00 79.69 89 LEU A C 1
ATOM 682 O O . LEU A 1 89 ? 8.612 -6.998 -10.074 1.00 79.69 89 LEU A O 1
ATOM 686 N N . PHE A 1 90 ? 6.553 -7.901 -10.169 1.00 82.06 90 PHE A N 1
ATOM 687 C CA . PHE A 1 90 ? 6.743 -8.566 -11.462 1.00 82.06 90 PHE A CA 1
ATOM 688 C C . PHE A 1 90 ? 7.018 -7.587 -12.604 1.00 82.06 90 PHE A C 1
ATOM 6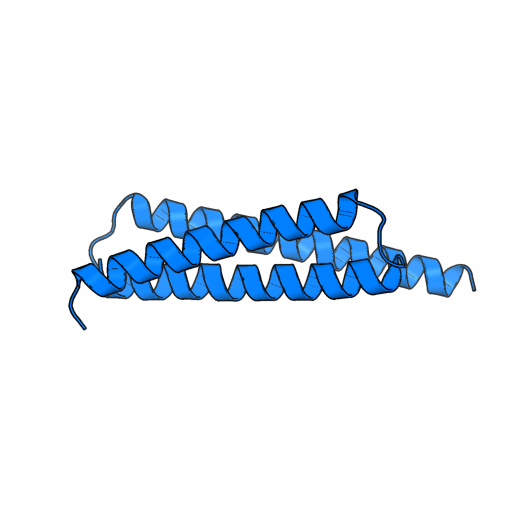90 O O . PHE A 1 90 ? 7.933 -7.821 -13.388 1.00 82.06 90 PHE A O 1
ATOM 697 N N . VAL A 1 91 ? 6.278 -6.477 -12.686 1.00 75.44 91 VAL A N 1
ATOM 698 C CA . VAL A 1 91 ? 6.515 -5.436 -13.700 1.00 75.44 91 VAL A CA 1
ATOM 699 C C . VAL A 1 91 ? 7.918 -4.850 -13.544 1.00 75.44 91 VAL A C 1
ATOM 701 O O . VAL A 1 91 ? 8.651 -4.731 -14.522 1.00 75.44 91 VAL A O 1
ATOM 704 N N . THR A 1 92 ? 8.328 -4.543 -12.314 1.00 72.56 92 THR A N 1
ATOM 705 C CA . THR A 1 92 ? 9.658 -3.993 -12.023 1.00 72.56 92 THR A CA 1
ATOM 706 C C . THR A 1 92 ? 10.767 -4.979 -12.390 1.00 72.56 92 THR A C 1
ATOM 708 O O . THR A 1 92 ? 11.747 -4.587 -13.021 1.00 72.56 92 THR A O 1
ATOM 711 N N . LEU A 1 93 ? 10.590 -6.262 -12.054 1.00 78.00 93 LEU A N 1
ATOM 712 C CA . LEU A 1 93 ? 11.515 -7.332 -12.428 1.00 78.00 93 LEU A CA 1
ATOM 713 C C . LEU A 1 93 ? 11.622 -7.464 -13.951 1.00 78.00 93 LEU A C 1
ATOM 715 O O . LEU A 1 93 ? 12.726 -7.518 -14.482 1.00 78.00 93 LEU A O 1
ATOM 719 N N . ALA A 1 94 ? 10.485 -7.482 -14.653 1.00 78.38 94 ALA A N 1
ATOM 720 C CA . ALA A 1 94 ? 10.440 -7.592 -16.107 1.00 78.38 94 ALA A CA 1
ATOM 721 C C . ALA A 1 94 ? 11.176 -6.427 -16.779 1.00 78.38 94 ALA A C 1
ATOM 723 O O . ALA A 1 94 ? 11.967 -6.658 -17.689 1.00 78.38 94 ALA A O 1
ATOM 724 N N . TYR A 1 95 ? 10.990 -5.195 -16.294 1.00 70.56 95 TYR A N 1
ATOM 725 C CA . TYR A 1 95 ? 11.742 -4.033 -16.777 1.00 70.56 95 TYR A CA 1
ATOM 726 C C . TYR A 1 95 ? 13.244 -4.153 -16.515 1.00 70.56 95 TYR A C 1
ATOM 728 O O . TYR A 1 95 ? 14.041 -3.842 -17.397 1.00 70.56 95 TYR A O 1
ATOM 736 N N . PHE A 1 96 ? 13.636 -4.611 -15.325 1.00 70.44 96 PHE A N 1
ATOM 737 C CA . PHE A 1 96 ? 15.043 -4.770 -14.967 1.00 70.44 96 PHE A CA 1
ATOM 738 C C . PHE A 1 96 ? 15.737 -5.831 -15.829 1.00 70.44 96 PHE A C 1
ATOM 740 O O . PHE A 1 96 ? 16.820 -5.585 -16.354 1.00 70.44 96 PHE A O 1
ATOM 747 N N . PHE A 1 97 ? 15.093 -6.982 -16.038 1.00 76.38 97 PHE A N 1
ATOM 748 C CA . PHE A 1 97 ? 15.614 -8.023 -16.923 1.00 76.38 97 PHE A CA 1
ATOM 749 C C . PHE A 1 97 ? 15.669 -7.568 -18.379 1.00 76.38 97 PHE A C 1
ATOM 751 O O . PHE A 1 97 ? 16.685 -7.802 -19.023 1.00 76.38 97 PHE A O 1
ATOM 758 N N . ASN A 1 98 ? 14.635 -6.879 -18.877 1.00 70.25 98 ASN A N 1
ATOM 759 C CA . ASN A 1 98 ? 14.627 -6.364 -20.246 1.00 70.25 98 ASN A CA 1
ATOM 760 C C . ASN A 1 98 ? 15.803 -5.403 -20.475 1.00 70.25 98 ASN A C 1
ATOM 762 O O . ASN A 1 98 ? 16.541 -5.579 -21.440 1.00 70.25 98 ASN A O 1
ATOM 766 N N . TYR A 1 99 ? 16.037 -4.488 -19.524 1.00 65.44 99 TYR A N 1
ATOM 767 C CA . TYR A 1 99 ? 17.183 -3.579 -19.532 1.00 65.44 99 TYR A CA 1
ATOM 768 C C . TYR A 1 99 ? 18.521 -4.331 -19.614 1.00 65.44 99 TYR A C 1
ATOM 770 O O . TYR A 1 99 ? 19.318 -4.017 -20.493 1.00 65.44 99 TYR A O 1
ATOM 778 N N . ILE A 1 100 ? 18.730 -5.361 -18.780 1.00 61.62 100 ILE A N 1
ATOM 779 C CA . ILE A 1 100 ? 19.963 -6.172 -18.780 1.00 61.62 100 ILE A CA 1
ATOM 780 C C . ILE A 1 100 ? 20.173 -6.910 -20.105 1.00 61.62 100 ILE A C 1
ATOM 782 O O . ILE A 1 100 ? 21.290 -6.972 -20.594 1.00 61.62 100 ILE A O 1
ATOM 786 N N . THR A 1 101 ? 19.129 -7.497 -20.694 1.00 62.44 101 THR A N 1
ATOM 787 C CA . THR A 1 101 ? 19.267 -8.202 -21.983 1.00 62.44 101 THR A CA 1
ATOM 788 C C . THR A 1 101 ? 19.477 -7.270 -23.174 1.00 62.44 101 THR A C 1
ATOM 790 O O . THR A 1 101 ? 19.943 -7.724 -24.214 1.00 62.44 101 THR A O 1
ATOM 793 N N . SER A 1 102 ? 19.091 -5.998 -23.054 1.00 56.78 102 SER A N 1
ATOM 794 C CA . SER A 1 102 ? 19.236 -4.992 -24.115 1.00 56.78 102 SER A CA 1
ATOM 795 C C . SER A 1 102 ? 20.546 -4.195 -24.059 1.00 56.78 102 SER A C 1
ATOM 797 O O . SER A 1 102 ? 20.814 -3.427 -24.983 1.00 56.78 102 SER A O 1
ATOM 799 N N . SER A 1 103 ? 21.326 -4.351 -22.984 1.00 50.91 103 SER A N 1
ATOM 800 C CA . SER A 1 103 ? 22.643 -3.735 -22.764 1.00 50.91 103 SER A CA 1
ATOM 801 C C . SER A 1 103 ? 23.771 -4.718 -23.036 1.00 50.91 103 SER A C 1
ATOM 803 O O . SER A 1 103 ? 24.763 -4.305 -23.671 1.00 50.91 103 SER A O 1
#